Protein AF-A0A355G525-F1 (afdb_monomer)

Nearest PDB structures (foldseek):
  3w1z-assembly1_D  TM=5.151E-01  e=1.656E+00  Schizosaccharomyces pombe 972h-
  8ond-assembly2_B  TM=3.027E-01  e=9.706E-01  Bdellovibrio bacteriovorus HD100
  7ck4-assembly1_F  TM=3.820E-01  e=1.770E+00  Synechococcus phage S-ShM2
  7ck4-assembly1_A  TM=3.552E-01  e=1.770E+00  Synechococcus phage 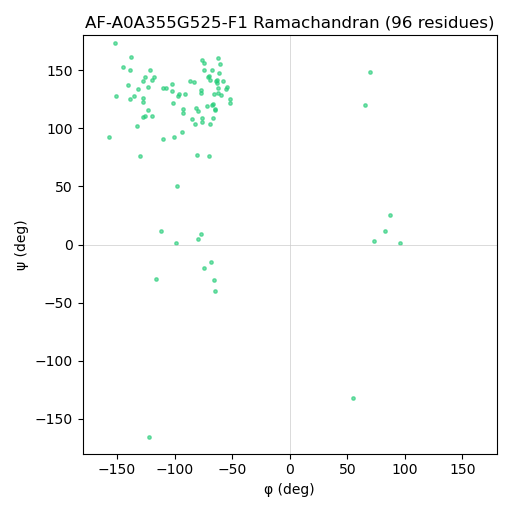S-ShM2
  4zja-assembly1_A  TM=3.726E-01  e=3.020E+00  Salmonella enterica subsp. enterica serovar Typhimurium

Radius of gyration: 26.01 Å; Cα contacts (8 Å, |Δi|>4): 75; chains: 1; bounding box: 35×45×76 Å

Structure (mmCIF, N/CA/C/O backbone):
data_AF-A0A355G525-F1
#
_entry.id   AF-A0A355G525-F1
#
loop_
_atom_site.group_PDB
_atom_site.id
_atom_site.type_symbol
_atom_site.label_atom_id
_atom_site.label_alt_id
_atom_site.label_comp_id
_atom_site.label_asym_id
_atom_site.label_entity_id
_atom_site.label_seq_id
_atom_site.pdbx_PDB_ins_code
_atom_site.Cartn_x
_atom_site.Cartn_y
_atom_site.Cartn_z
_atom_site.occupancy
_atom_site.B_iso_or_equiv
_atom_site.auth_seq_id
_atom_site.auth_comp_id
_atom_site.auth_asym_id
_atom_site.auth_atom_id
_atom_site.pdbx_PDB_model_num
ATOM 1 N N . MET A 1 1 ? -12.884 -26.676 -49.660 1.00 38.03 1 MET A N 1
ATOM 2 C CA . MET A 1 1 ? -12.726 -26.631 -51.129 1.00 38.03 1 MET A CA 1
ATOM 3 C C . MET A 1 1 ? -13.147 -25.236 -51.577 1.00 38.03 1 MET A C 1
ATOM 5 O O . MET A 1 1 ? -14.281 -24.901 -51.278 1.00 38.03 1 MET A O 1
ATOM 9 N N . ASN A 1 2 ? -12.352 -24.336 -52.164 1.00 39.66 2 ASN A N 1
ATOM 10 C CA . ASN A 1 2 ? -10.912 -24.234 -52.497 1.00 39.66 2 ASN A CA 1
ATOM 11 C C . ASN A 1 2 ? -10.541 -22.748 -52.207 1.00 39.66 2 ASN A C 1
ATOM 13 O O . ASN A 1 2 ? -11.410 -21.900 -52.359 1.00 39.66 2 ASN A O 1
ATOM 17 N N . CYS A 1 3 ? -9.426 -22.344 -51.589 1.00 39.12 3 CYS A N 1
ATOM 18 C CA . CYS A 1 3 ? -8.000 -22.483 -51.929 1.00 39.12 3 CYS A CA 1
ATOM 19 C C . CYS A 1 3 ? -7.570 -21.723 -53.208 1.00 39.12 3 CYS A C 1
ATOM 21 O O . CYS A 1 3 ? -8.037 -22.065 -54.289 1.00 39.12 3 CYS A O 1
ATOM 23 N N . GLN A 1 4 ? -6.610 -20.788 -53.045 1.00 42.41 4 GLN A N 1
ATOM 24 C CA . GLN A 1 4 ? -5.973 -19.912 -54.060 1.00 42.41 4 GLN A CA 1
ATOM 25 C C . GLN A 1 4 ? -6.891 -18.810 -54.651 1.00 42.41 4 GLN A C 1
ATOM 27 O O . GLN A 1 4 ? -8.091 -19.015 -54.750 1.00 42.41 4 GLN A O 1
ATOM 32 N N . GLN A 1 5 ? -6.452 -17.613 -55.070 1.00 40.44 5 GLN A N 1
ATOM 33 C CA . GLN A 1 5 ? -5.157 -16.885 -55.022 1.00 40.44 5 GLN A CA 1
ATOM 34 C C . GLN A 1 5 ? -5.397 -15.523 -54.281 1.00 40.44 5 GLN A C 1
ATOM 36 O O . GLN A 1 5 ? -6.433 -15.402 -53.636 1.00 40.44 5 GLN A O 1
ATOM 41 N N . LEU A 1 6 ? -4.580 -14.454 -54.246 1.00 40.44 6 LEU A N 1
ATOM 42 C CA . LEU A 1 6 ? -3.253 -14.076 -54.783 1.00 40.44 6 LEU A CA 1
ATOM 43 C C . LEU A 1 6 ? -2.616 -13.023 -53.821 1.00 40.44 6 LEU A C 1
ATOM 45 O O . LEU A 1 6 ? -3.291 -12.537 -52.917 1.00 40.44 6 LEU A O 1
ATOM 49 N N . ILE A 1 7 ? -1.352 -12.625 -54.021 1.00 45.09 7 ILE A N 1
ATOM 50 C CA . ILE A 1 7 ? -0.714 -11.458 -53.369 1.00 45.09 7 ILE A CA 1
ATOM 51 C C . ILE A 1 7 ? -0.666 -10.284 -54.358 1.00 45.09 7 ILE A C 1
ATOM 53 O O . ILE A 1 7 ? -0.151 -10.464 -55.460 1.00 45.09 7 ILE A O 1
ATOM 57 N N . LEU A 1 8 ? -1.078 -9.075 -53.952 1.00 45.91 8 LEU A N 1
ATOM 58 C CA . LEU A 1 8 ? -0.542 -7.845 -54.549 1.00 45.91 8 LEU A CA 1
ATOM 59 C C . LEU A 1 8 ? -0.550 -6.668 -53.564 1.00 45.91 8 LEU A C 1
ATOM 61 O O . LEU A 1 8 ? -1.562 -6.351 -52.944 1.00 45.91 8 LEU A O 1
ATOM 65 N N . SER A 1 9 ? 0.609 -6.033 -53.422 1.00 37.81 9 SER A N 1
ATOM 66 C CA . SER A 1 9 ? 0.844 -4.858 -52.588 1.00 37.81 9 SER A CA 1
ATOM 67 C C . SER A 1 9 ? 0.444 -3.566 -53.306 1.00 37.81 9 SER A C 1
ATOM 69 O O . SER A 1 9 ? 0.758 -3.372 -54.478 1.00 37.81 9 SER A O 1
ATOM 71 N N . ALA A 1 10 ? -0.168 -2.634 -52.574 1.00 46.81 10 ALA A N 1
ATOM 72 C CA . ALA A 1 10 ? -0.340 -1.250 -53.006 1.00 46.81 10 ALA A CA 1
ATOM 73 C C . ALA A 1 10 ? 0.196 -0.312 -51.916 1.00 46.81 10 ALA A C 1
ATOM 75 O O . ALA A 1 10 ? -0.384 -0.196 -50.838 1.00 46.81 10 ALA A O 1
ATOM 76 N N . MET A 1 11 ? 1.324 0.349 -52.189 1.00 38.88 11 MET A N 1
ATOM 77 C CA . MET A 1 11 ? 1.833 1.421 -51.332 1.00 38.88 11 MET A CA 1
ATOM 78 C C . MET A 1 11 ? 1.008 2.689 -51.570 1.00 38.88 11 MET A C 1
ATOM 80 O O . MET A 1 11 ? 1.168 3.352 -52.591 1.00 38.88 11 MET A O 1
ATOM 84 N N . GLY A 1 12 ? 0.136 3.028 -50.621 1.00 39.59 12 GLY A N 1
ATOM 85 C CA . GLY A 1 12 ? -0.561 4.314 -50.570 1.00 39.59 12 GLY A CA 1
ATOM 86 C C . GLY A 1 12 ? 0.104 5.238 -49.557 1.00 39.59 12 GLY A C 1
ATOM 87 O O . GLY A 1 12 ? -0.224 5.184 -48.375 1.00 39.59 12 GLY A O 1
ATOM 88 N N . VAL A 1 13 ? 1.045 6.074 -50.003 1.00 43.97 13 VAL A N 1
ATOM 89 C CA . VAL A 1 13 ? 1.682 7.086 -49.146 1.00 43.97 13 VAL A CA 1
ATOM 90 C C . VAL A 1 13 ? 0.910 8.396 -49.277 1.00 43.97 13 VAL A C 1
ATOM 92 O O . VAL A 1 13 ? 0.889 8.986 -50.354 1.00 43.97 13 VAL A O 1
ATOM 95 N N . ILE A 1 14 ? 0.300 8.874 -48.191 1.00 46.75 14 ILE A N 1
ATOM 96 C CA . ILE A 1 14 ? -0.204 10.251 -48.096 1.00 46.75 14 ILE A CA 1
ATOM 97 C C . ILE A 1 14 ? 0.406 10.886 -46.849 1.00 46.75 14 ILE A C 1
ATOM 99 O O . ILE A 1 14 ? 0.092 10.514 -45.720 1.00 46.75 14 ILE A O 1
ATOM 103 N N . SER A 1 15 ? 1.307 11.840 -47.072 1.00 41.97 15 SER A N 1
ATOM 104 C CA . SER A 1 15 ? 1.939 12.632 -46.019 1.00 41.97 15 SER A CA 1
ATOM 105 C C . SER A 1 15 ? 0.984 13.710 -45.502 1.00 41.97 15 SER A C 1
ATOM 107 O O . SER A 1 15 ? 0.417 14.464 -46.288 1.00 41.97 15 SER A O 1
ATOM 109 N N . GLY A 1 16 ? 0.867 13.836 -44.179 1.00 42.16 16 GLY A N 1
ATOM 110 C CA . GLY A 1 16 ? 0.089 14.884 -43.509 1.00 42.16 16 GLY A CA 1
ATOM 111 C C . GLY A 1 16 ? 0.605 15.090 -42.088 1.00 42.16 16 GLY A C 1
ATOM 112 O O . GLY A 1 16 ? 0.226 14.363 -41.178 1.00 42.16 16 GLY A O 1
ATOM 113 N N . ALA A 1 17 ? 1.542 16.025 -41.926 1.00 49.94 17 ALA A N 1
ATOM 114 C CA . ALA A 1 17 ? 2.391 16.175 -40.746 1.00 49.94 17 ALA A CA 1
ATOM 115 C C . ALA A 1 17 ? 1.645 16.244 -39.395 1.00 49.94 17 ALA A C 1
ATOM 117 O O . ALA A 1 17 ? 0.906 17.191 -39.127 1.00 49.94 17 ALA A O 1
ATOM 118 N N . VAL A 1 18 ? 1.965 15.314 -38.489 1.00 54.03 18 VAL A N 1
ATOM 119 C CA . VAL A 1 18 ? 1.844 15.549 -37.041 1.00 54.03 18 VAL A CA 1
ATOM 120 C C . VAL A 1 18 ? 3.045 16.415 -36.627 1.00 54.03 18 VAL A C 1
ATOM 122 O O . VAL A 1 18 ? 4.167 16.086 -37.025 1.00 54.03 18 VAL A O 1
ATOM 125 N N . PRO A 1 19 ? 2.867 17.525 -35.886 1.00 44.69 19 PRO A N 1
ATOM 126 C CA . PRO A 1 19 ? 3.963 18.441 -35.593 1.00 44.69 19 PRO A CA 1
ATOM 127 C C . PRO A 1 19 ? 5.085 17.774 -34.785 1.00 44.69 19 PRO A C 1
ATOM 129 O O . PRO A 1 19 ? 4.867 17.136 -33.755 1.00 44.69 19 PRO A O 1
ATOM 132 N N . LEU A 1 20 ? 6.307 17.970 -35.280 1.00 50.66 20 LEU A N 1
ATOM 133 C CA . LEU A 1 20 ? 7.565 17.437 -34.767 1.00 50.66 20 LEU A CA 1
ATOM 134 C C . LEU A 1 20 ? 7.956 18.099 -33.432 1.00 50.66 20 LEU A C 1
ATOM 136 O O . LEU A 1 20 ? 8.852 18.937 -33.386 1.00 50.66 20 LEU A O 1
ATOM 140 N N . PHE A 1 21 ? 7.304 17.710 -32.334 1.00 51.12 21 PHE A N 1
ATOM 141 C CA . PHE A 1 21 ? 7.749 18.065 -30.983 1.00 51.12 21 PHE A CA 1
ATOM 142 C C . PHE A 1 21 ? 7.816 16.839 -30.059 1.00 51.12 21 PHE A C 1
ATOM 144 O O . PHE A 1 21 ? 6.975 16.624 -29.191 1.00 51.12 21 PHE A O 1
ATOM 151 N N . GLY A 1 22 ? 8.870 16.037 -30.245 1.00 51.12 22 GLY A N 1
ATOM 152 C CA . GLY A 1 22 ? 9.444 15.242 -29.153 1.00 51.12 22 GLY A CA 1
ATOM 153 C C . GLY A 1 22 ? 8.867 13.853 -28.860 1.00 51.12 22 GLY A C 1
ATOM 154 O O . GLY A 1 22 ? 9.030 13.391 -27.732 1.00 51.12 22 GLY A O 1
ATOM 155 N N . TYR A 1 23 ? 8.251 13.147 -29.818 1.00 55.38 23 TYR A N 1
ATOM 156 C CA . TYR A 1 23 ? 7.981 11.714 -29.606 1.00 55.38 23 TYR A CA 1
ATOM 157 C C . TYR A 1 23 ? 9.316 10.941 -29.532 1.00 55.38 23 TYR A C 1
ATOM 159 O O . TYR A 1 23 ? 10.178 11.157 -30.390 1.00 55.38 23 TYR A O 1
ATOM 167 N N . PRO A 1 24 ? 9.546 10.099 -28.507 1.00 60.44 24 PRO A N 1
ATOM 168 C CA . PRO A 1 24 ? 10.882 9.588 -28.218 1.00 60.44 24 PRO A CA 1
ATOM 169 C C . PRO A 1 24 ? 11.341 8.511 -29.228 1.00 60.44 24 PRO A C 1
ATOM 171 O O . PRO A 1 24 ? 10.498 7.870 -29.861 1.00 60.44 24 PRO A O 1
ATOM 174 N N . PRO A 1 25 ? 12.664 8.290 -29.401 1.00 56.53 25 PRO A N 1
ATOM 175 C CA . PRO A 1 25 ? 13.189 7.414 -30.453 1.00 56.53 25 PRO A CA 1
ATOM 176 C C . PRO A 1 25 ? 12.740 5.944 -30.334 1.00 56.53 25 PRO A C 1
ATOM 178 O O . PRO A 1 25 ? 12.396 5.486 -29.240 1.00 56.53 25 PRO A O 1
ATOM 181 N N . PRO A 1 26 ? 12.821 5.147 -31.418 1.00 50.28 26 PRO A N 1
ATOM 182 C CA . PRO A 1 26 ? 12.641 3.698 -31.342 1.00 50.28 26 PRO A CA 1
ATOM 183 C C . PRO A 1 26 ? 13.551 3.088 -30.261 1.00 50.28 26 PRO A C 1
ATOM 185 O O . PRO A 1 26 ? 14.757 3.324 -30.254 1.00 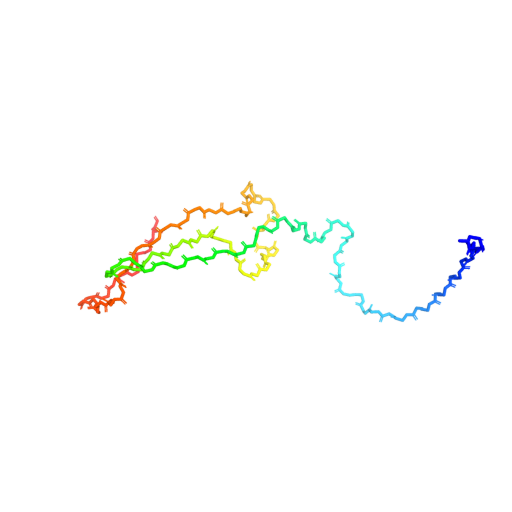50.28 26 PRO A O 1
ATOM 188 N N . GLY A 1 27 ? 12.963 2.344 -29.318 1.00 55.59 27 GLY A N 1
ATOM 189 C CA . GLY A 1 27 ? 13.653 1.833 -28.122 1.00 55.59 27 GLY A CA 1
ATOM 190 C C . GLY A 1 27 ? 13.511 2.690 -26.852 1.00 55.59 27 GLY A C 1
ATOM 191 O O . GLY A 1 27 ? 14.055 2.319 -25.817 1.00 55.59 27 GLY A O 1
ATOM 192 N N . PHE A 1 28 ? 12.772 3.806 -26.893 1.00 56.16 28 PHE A N 1
ATOM 193 C CA . PHE A 1 28 ? 12.504 4.677 -25.733 1.00 56.16 28 PHE A CA 1
ATOM 194 C C . PHE A 1 28 ? 11.031 4.652 -25.267 1.00 56.16 28 PHE A C 1
ATOM 196 O O . PHE A 1 28 ? 10.631 5.480 -24.450 1.00 56.16 28 PHE A O 1
ATOM 203 N N . GLY A 1 29 ? 10.220 3.717 -25.770 1.00 53.16 29 GLY A N 1
ATOM 204 C CA . GLY A 1 29 ? 8.880 3.450 -25.237 1.00 53.16 29 GLY A CA 1
ATOM 205 C C . GLY A 1 29 ? 8.927 2.654 -23.921 1.00 53.16 29 GLY A C 1
ATOM 206 O O . GLY A 1 29 ? 9.924 1.976 -23.660 1.00 53.16 29 GLY A O 1
ATOM 207 N N . PRO A 1 30 ? 7.869 2.700 -23.090 1.00 55.31 30 PRO A N 1
ATOM 208 C CA . PRO A 1 30 ? 7.805 1.916 -21.861 1.00 55.31 30 PRO A CA 1
ATOM 209 C C . PRO A 1 30 ? 7.781 0.412 -22.173 1.00 55.31 30 PRO A C 1
ATOM 211 O O . PRO A 1 30 ? 6.832 -0.099 -22.765 1.00 55.31 30 PRO A O 1
ATOM 214 N N . THR A 1 31 ? 8.817 -0.312 -21.747 1.00 53.69 31 THR A N 1
ATOM 215 C CA . THR A 1 31 ? 8.844 -1.783 -21.752 1.00 53.69 31 THR A CA 1
ATOM 216 C C . THR A 1 31 ? 8.086 -2.294 -20.534 1.00 53.69 31 THR A C 1
ATOM 218 O O . THR A 1 31 ? 8.684 -2.632 -19.509 1.00 53.69 31 THR A O 1
ATOM 221 N N . ASP A 1 32 ? 6.760 -2.248 -20.615 1.00 56.25 32 ASP A N 1
ATOM 222 C CA . ASP A 1 32 ? 5.913 -2.470 -19.454 1.00 56.25 32 ASP A CA 1
ATOM 223 C C . ASP A 1 32 ? 5.709 -3.966 -19.164 1.00 56.25 32 ASP A C 1
ATOM 225 O O . ASP A 1 32 ? 4.935 -4.654 -19.827 1.00 56.25 32 ASP A O 1
ATOM 229 N N . THR A 1 33 ? 6.412 -4.470 -18.148 1.00 57.72 33 THR A N 1
ATOM 230 C CA . THR A 1 33 ? 6.190 -5.807 -17.565 1.00 57.72 33 THR A CA 1
ATOM 231 C C . THR A 1 33 ? 5.321 -5.659 -16.312 1.00 57.72 33 THR A C 1
ATOM 233 O O . THR A 1 33 ? 5.684 -6.099 -15.217 1.00 57.72 33 THR A O 1
ATOM 236 N N . THR A 1 34 ? 4.199 -4.949 -16.442 1.00 67.88 34 THR A N 1
ATOM 237 C CA . THR A 1 34 ? 3.329 -4.580 -15.325 1.00 67.88 34 THR A CA 1
ATOM 238 C C . THR A 1 34 ? 2.490 -5.777 -14.882 1.00 67.88 34 THR A C 1
ATOM 240 O O . THR A 1 34 ? 1.542 -6.218 -15.531 1.00 67.88 34 THR A O 1
ATOM 243 N N . ALA A 1 35 ? 2.827 -6.314 -13.709 1.00 79.94 35 ALA A N 1
ATOM 244 C CA . ALA A 1 35 ? 1.842 -7.044 -12.922 1.00 79.94 35 ALA A CA 1
ATOM 245 C C . ALA A 1 35 ? 0.664 -6.100 -12.639 1.00 79.94 35 ALA A C 1
ATOM 247 O O . ALA A 1 35 ? 0.893 -4.927 -12.382 1.00 79.94 35 ALA A O 1
ATOM 248 N N . THR A 1 36 ? -0.580 -6.573 -12.677 1.00 91.00 36 THR A N 1
ATOM 249 C CA . THR A 1 36 ? -1.765 -5.725 -12.447 1.00 91.00 36 THR A CA 1
ATOM 250 C C . THR A 1 36 ? -1.926 -5.372 -10.963 1.00 91.00 36 THR A C 1
ATOM 252 O O . THR A 1 36 ? -1.573 -6.186 -10.107 1.00 91.00 36 THR A O 1
ATOM 255 N N . ASN A 1 37 ? -2.499 -4.208 -10.624 1.00 95.25 37 ASN A N 1
ATOM 256 C CA . ASN A 1 37 ? -2.947 -3.921 -9.253 1.00 95.25 37 ASN A CA 1
ATOM 257 C C . ASN A 1 37 ? -3.913 -5.016 -8.769 1.00 95.25 37 ASN A C 1
ATOM 259 O O . ASN A 1 37 ? -4.821 -5.425 -9.496 1.00 95.25 37 ASN A O 1
ATOM 263 N N . GLN A 1 38 ? -3.709 -5.503 -7.545 1.00 96.56 38 GLN A N 1
ATOM 264 C CA . GLN A 1 38 ? -4.591 -6.480 -6.912 1.00 96.56 38 GLN A CA 1
ATOM 265 C C . GLN A 1 38 ? -4.806 -6.128 -5.442 1.00 96.56 38 GLN A C 1
ATOM 267 O O . GLN A 1 38 ? -3.853 -6.038 -4.662 1.00 96.56 38 GLN A O 1
ATOM 272 N N . VAL A 1 39 ? -6.078 -6.013 -5.058 1.00 97.44 39 VAL A N 1
ATOM 273 C CA . VAL A 1 39 ? -6.519 -5.870 -3.668 1.00 97.44 39 VAL A CA 1
ATOM 274 C C . VAL A 1 39 ? -7.662 -6.848 -3.402 1.00 97.44 39 VAL A C 1
ATOM 276 O O . VAL A 1 39 ? -8.602 -6.953 -4.186 1.00 97.44 39 VAL A O 1
ATOM 279 N N . LYS A 1 40 ? -7.603 -7.560 -2.274 1.00 98.12 40 LYS A N 1
ATOM 280 C CA . LYS A 1 40 ? -8.665 -8.451 -1.795 1.00 98.12 40 LYS A CA 1
ATOM 281 C C . LYS A 1 40 ? -9.021 -8.099 -0.359 1.00 98.12 40 LYS A 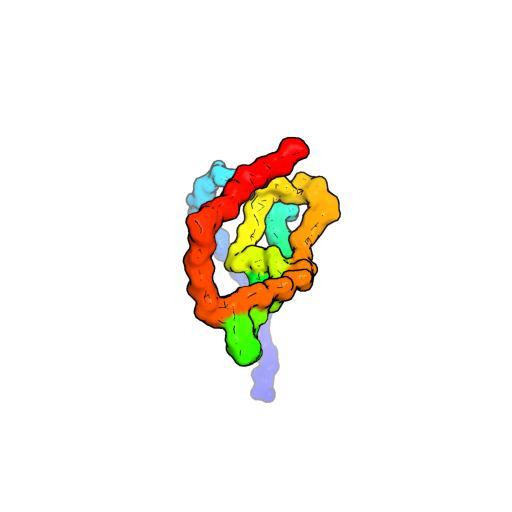C 1
ATOM 283 O O . LYS A 1 40 ? -8.165 -8.114 0.521 1.00 98.12 40 LYS A O 1
ATOM 288 N N . LEU A 1 41 ? -10.304 -7.847 -0.113 1.00 97.69 41 LEU A N 1
ATOM 289 C CA . LEU A 1 41 ? -10.835 -7.571 1.217 1.00 97.69 41 LEU A CA 1
ATOM 290 C C . LEU A 1 41 ? -11.647 -8.772 1.709 1.00 97.69 41 LEU A C 1
ATOM 292 O O . LEU A 1 41 ? -12.458 -9.323 0.967 1.00 97.69 41 LEU A O 1
ATOM 296 N N . VAL A 1 42 ? -11.437 -9.182 2.960 1.00 98.38 42 VAL A N 1
ATOM 297 C CA . VAL A 1 42 ? -12.189 -10.268 3.609 1.00 98.38 42 VAL A CA 1
ATOM 298 C C . VAL A 1 42 ? -12.574 -9.833 5.017 1.00 98.38 42 VAL A C 1
ATOM 300 O O . VAL A 1 42 ? -11.713 -9.429 5.795 1.00 98.38 42 VAL A O 1
ATOM 303 N N . ILE A 1 43 ? -13.851 -9.939 5.375 1.00 98.12 43 ILE A N 1
ATOM 304 C CA . ILE A 1 43 ? -14.306 -9.732 6.754 1.00 98.12 43 ILE A CA 1
ATOM 305 C C . ILE A 1 43 ? -14.296 -11.084 7.478 1.00 98.12 43 ILE A C 1
ATOM 307 O O . ILE A 1 43 ? -14.817 -12.070 6.963 1.00 98.12 43 ILE A O 1
ATOM 311 N N . LYS A 1 44 ? -13.679 -11.134 8.662 1.00 97.88 44 LYS A N 1
ATOM 312 C CA . LYS A 1 44 ? -13.642 -12.300 9.556 1.00 97.88 44 LYS A CA 1
ATOM 313 C C . LYS A 1 44 ? -13.988 -11.819 10.967 1.00 97.88 44 LYS A C 1
ATOM 315 O O . LYS A 1 44 ? -13.156 -11.206 11.640 1.00 97.88 44 LYS A O 1
ATOM 320 N N . GLY A 1 45 ? -15.231 -12.052 11.392 1.00 97.31 45 GLY A N 1
ATOM 321 C CA . GLY A 1 45 ? -15.773 -11.473 12.626 1.00 97.31 45 GLY A CA 1
ATOM 322 C C . GLY A 1 45 ? -15.645 -9.946 12.628 1.00 97.31 45 GLY A C 1
ATOM 323 O O . GLY A 1 45 ? -15.924 -9.291 11.627 1.00 97.31 45 GLY A O 1
ATOM 324 N N . ASN A 1 46 ? -15.138 -9.384 13.725 1.00 97.50 46 ASN A N 1
ATOM 325 C CA . ASN A 1 46 ? -15.052 -7.933 13.936 1.00 97.50 46 ASN A CA 1
ATOM 326 C C . ASN A 1 46 ? -13.899 -7.248 13.168 1.00 97.50 46 ASN A C 1
ATOM 328 O O . ASN A 1 46 ? -13.616 -6.072 13.409 1.00 97.50 46 ASN A O 1
ATOM 332 N N . TYR A 1 47 ? -13.210 -7.958 12.265 1.00 98.25 47 TYR A N 1
ATOM 333 C CA . TYR A 1 47 ? -12.033 -7.461 11.549 1.00 98.25 47 TYR A CA 1
ATOM 334 C C . TYR A 1 47 ? -12.146 -7.614 10.033 1.00 98.25 47 TYR A C 1
ATOM 336 O O . TYR A 1 47 ? -12.591 -8.635 9.511 1.00 98.25 47 TYR A O 1
ATOM 344 N N . ARG A 1 48 ? -11.662 -6.594 9.328 1.00 98.31 48 ARG A N 1
ATOM 345 C CA . ARG A 1 48 ? -11.452 -6.562 7.885 1.00 98.31 48 ARG A CA 1
ATOM 346 C C . ARG A 1 48 ? -9.966 -6.783 7.610 1.00 98.31 48 ARG A C 1
ATOM 348 O O . ARG A 1 48 ? -9.118 -6.034 8.091 1.00 98.31 48 ARG A O 1
ATOM 355 N N . TYR A 1 49 ? -9.682 -7.821 6.841 1.00 98.38 49 TYR A N 1
ATOM 356 C CA . TYR A 1 49 ? -8.366 -8.173 6.330 1.00 98.38 49 TYR A CA 1
ATOM 357 C C . TYR A 1 49 ? -8.243 -7.615 4.915 1.00 98.38 49 TYR A C 1
ATOM 359 O O . TYR A 1 49 ? -9.149 -7.809 4.101 1.00 98.38 49 TYR A O 1
ATOM 367 N N . ILE A 1 50 ? -7.154 -6.904 4.639 1.00 98.31 50 ILE A N 1
ATOM 368 C CA . ILE A 1 50 ? -6.853 -6.292 3.344 1.00 98.31 50 ILE A CA 1
ATOM 369 C C . ILE A 1 50 ? -5.546 -6.905 2.857 1.00 98.31 50 ILE A C 1
ATOM 371 O O . ILE A 1 50 ? -4.492 -6.646 3.433 1.00 98.31 50 ILE A O 1
ATOM 375 N N . TYR A 1 51 ? -5.633 -7.711 1.806 1.00 98.44 51 TYR A N 1
ATOM 376 C CA . TYR A 1 51 ? -4.487 -8.255 1.087 1.00 98.44 51 TYR A CA 1
ATOM 377 C C . TYR A 1 51 ? -4.234 -7.366 -0.127 1.00 98.44 51 TYR A C 1
ATOM 379 O O . TYR A 1 51 ? -5.170 -7.115 -0.889 1.00 98.44 51 TYR A O 1
ATOM 387 N N . ALA A 1 52 ? -3.009 -6.883 -0.314 1.00 97.50 52 ALA A N 1
ATOM 388 C CA . ALA A 1 52 ? -2.653 -6.016 -1.436 1.00 97.50 52 ALA A CA 1
ATOM 389 C C . ALA A 1 52 ? -1.287 -6.393 -2.012 1.00 97.50 52 ALA A C 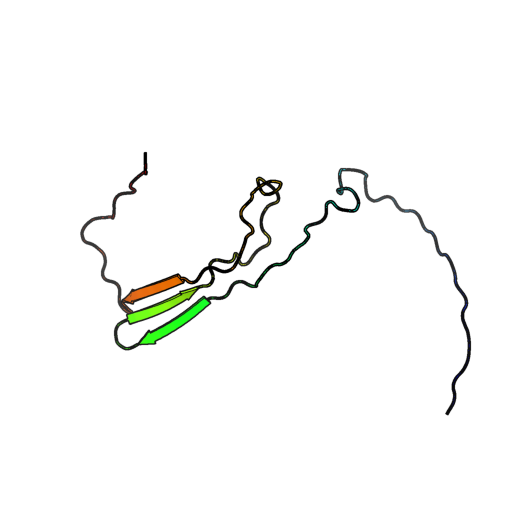1
ATOM 391 O O . ALA A 1 52 ? -0.414 -6.861 -1.281 1.00 97.50 52 ALA A O 1
ATOM 392 N N . ASN A 1 53 ? -1.106 -6.168 -3.316 1.00 96.56 53 ASN A N 1
ATOM 393 C CA . ASN A 1 53 ? 0.135 -6.503 -4.016 1.00 96.56 53 ASN A CA 1
ATOM 394 C C . ASN A 1 53 ? 1.101 -5.316 -4.230 1.00 96.56 53 ASN A C 1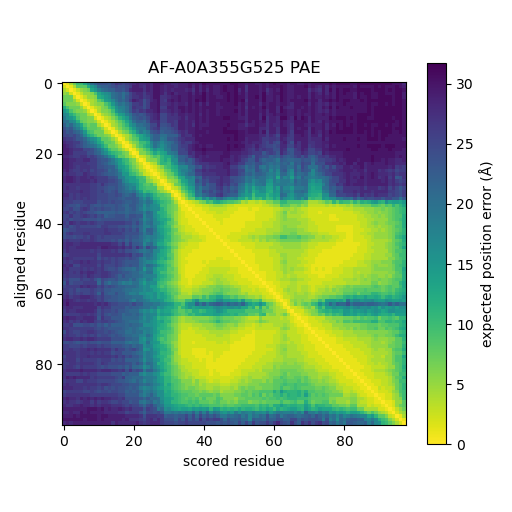
ATOM 396 O O . ASN A 1 53 ? 2.147 -5.488 -4.852 1.00 96.56 53 ASN A O 1
ATOM 400 N N . GLY A 1 54 ? 0.763 -4.114 -3.748 1.00 94.19 54 GLY A N 1
ATOM 401 C CA . GLY A 1 54 ? 1.640 -2.931 -3.783 1.00 94.19 54 GLY A CA 1
ATOM 402 C C . GLY A 1 54 ? 1.835 -2.263 -5.149 1.00 94.19 54 GLY A C 1
ATOM 403 O O . GLY A 1 54 ? 2.606 -1.315 -5.258 1.00 94.19 54 GLY A O 1
ATOM 404 N N . ILE A 1 55 ? 1.161 -2.749 -6.188 1.00 94.44 55 ILE A N 1
ATOM 405 C CA . ILE A 1 55 ? 1.283 -2.253 -7.560 1.00 94.44 55 ILE A CA 1
ATOM 406 C C . ILE A 1 55 ? 0.330 -1.065 -7.795 1.00 94.44 55 ILE A C 1
ATOM 408 O O . ILE A 1 55 ? -0.812 -1.128 -7.335 1.00 94.44 55 ILE A O 1
ATOM 412 N N . PRO A 1 56 ? 0.730 -0.007 -8.528 1.00 90.56 56 PRO A N 1
ATOM 413 C CA . PRO A 1 56 ? -0.176 1.074 -8.920 1.00 90.56 56 PRO A CA 1
ATOM 414 C C . PRO A 1 56 ? -1.243 0.612 -9.928 1.00 90.56 56 PRO A C 1
ATOM 416 O O . PRO A 1 56 ? -1.019 -0.265 -10.755 1.00 90.56 56 PRO A O 1
ATOM 419 N N . ASP A 1 57 ? -2.412 1.244 -9.891 1.00 92.00 57 ASP A N 1
ATOM 420 C CA . ASP A 1 57 ? -3.508 1.089 -10.862 1.00 92.00 57 ASP A CA 1
ATOM 421 C C . ASP A 1 57 ? -3.298 1.888 -12.168 1.00 92.00 57 ASP A C 1
ATOM 423 O O . ASP A 1 57 ? -4.161 1.915 -13.043 1.00 92.00 57 ASP A O 1
ATOM 427 N N . 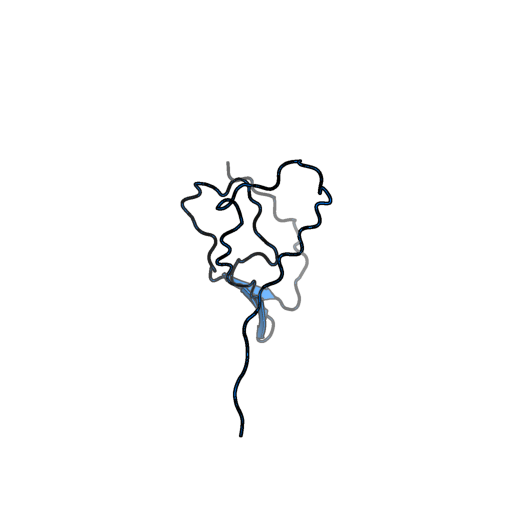HIS A 1 58 ? -2.136 2.524 -12.305 1.00 87.06 58 HIS A N 1
ATOM 428 C CA . HIS A 1 58 ? -1.734 3.379 -13.414 1.00 87.06 58 HIS A CA 1
ATOM 429 C C . HIS A 1 58 ? -0.278 3.099 -13.809 1.00 87.06 58 HIS A C 1
ATOM 431 O O . HIS A 1 58 ? 0.503 2.542 -13.035 1.00 87.06 58 HIS A O 1
ATOM 437 N N . LEU A 1 59 ? 0.103 3.517 -15.019 1.00 84.19 59 LEU A N 1
ATOM 438 C CA . LEU A 1 59 ? 1.482 3.404 -15.494 1.00 84.19 59 LEU A CA 1
ATOM 439 C C . LEU A 1 59 ? 2.432 4.231 -14.621 1.00 84.19 59 LEU A C 1
ATOM 441 O O . LEU A 1 59 ? 2.173 5.402 -14.337 1.00 84.19 59 LEU A O 1
A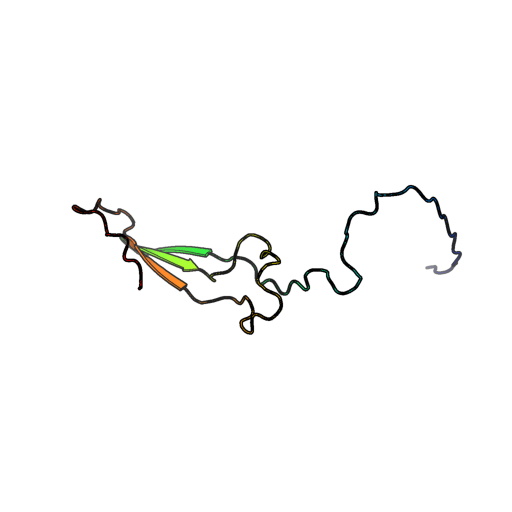TOM 445 N N . ALA A 1 60 ? 3.570 3.643 -14.254 1.00 82.56 60 ALA A N 1
ATOM 446 C CA . ALA A 1 60 ? 4.612 4.357 -13.531 1.00 82.56 60 ALA A CA 1
ATOM 447 C C . ALA A 1 60 ? 5.186 5.515 -14.371 1.00 82.56 60 ALA A C 1
ATOM 449 O O . ALA A 1 60 ? 5.444 5.383 -15.573 1.00 82.56 60 ALA A O 1
ATOM 450 N N . GLY A 1 61 ? 5.431 6.655 -13.719 1.00 80.56 61 GLY A N 1
ATOM 451 C CA . GLY A 1 61 ? 6.063 7.814 -14.348 1.00 80.56 61 GLY A CA 1
ATOM 452 C C . GLY A 1 61 ? 7.475 7.508 -14.865 1.00 80.56 61 GLY A C 1
ATOM 453 O O . GLY A 1 61 ? 8.168 6.623 -14.368 1.00 80.56 61 GLY A O 1
ATOM 454 N N . GLN A 1 62 ? 7.938 8.260 -15.863 1.00 77.94 62 GLN A N 1
ATOM 455 C CA . GLN A 1 62 ? 9.257 8.026 -16.475 1.00 77.94 62 GLN A CA 1
ATOM 456 C C . GLN A 1 62 ? 10.435 8.494 -15.599 1.00 77.94 62 GLN A C 1
ATOM 458 O O . GLN A 1 62 ? 11.567 8.034 -15.772 1.00 77.94 62 GLN A O 1
ATOM 463 N N . PHE A 1 63 ? 10.183 9.389 -14.641 1.00 70.25 63 PHE A N 1
ATOM 464 C CA . PHE A 1 63 ? 11.204 10.005 -13.800 1.00 70.25 63 PHE A CA 1
ATOM 465 C C . PHE A 1 63 ? 10.928 9.778 -12.302 1.00 70.25 63 PHE A C 1
ATOM 467 O O . PHE A 1 63 ? 9.795 10.014 -11.882 1.00 70.25 63 PHE A O 1
ATOM 474 N N . PRO A 1 64 ? 11.937 9.414 -11.485 1.00 63.81 64 PRO A N 1
ATOM 475 C CA . PRO A 1 64 ? 13.267 8.909 -11.844 1.00 63.81 64 PRO A CA 1
ATOM 476 C C . PRO A 1 64 ? 13.283 7.365 -11.877 1.00 63.81 64 PRO A C 1
ATOM 478 O O . PRO A 1 64 ? 13.455 6.730 -10.841 1.00 63.81 64 PRO A O 1
ATOM 481 N N . ASN A 1 65 ? 13.126 6.744 -13.057 1.00 70.12 65 ASN A N 1
ATOM 482 C CA . ASN A 1 65 ? 13.125 5.271 -13.182 1.00 70.12 65 ASN A CA 1
ATOM 483 C C . ASN A 1 65 ? 14.278 4.684 -14.016 1.00 70.12 65 ASN A C 1
ATOM 485 O O . ASN A 1 65 ? 14.748 3.582 -13.728 1.00 70.12 65 ASN A O 1
ATOM 489 N N . ARG A 1 66 ? 14.796 5.411 -15.015 1.00 69.75 66 ARG A N 1
ATOM 490 C CA . ARG A 1 66 ? 15.993 4.988 -15.764 1.00 69.75 66 ARG A CA 1
ATOM 491 C C . ARG A 1 66 ? 17.197 4.965 -14.808 1.00 69.75 66 ARG A C 1
ATOM 493 O O . ARG A 1 66 ? 17.587 6.017 -14.315 1.00 69.75 66 ARG A O 1
ATOM 500 N N . ASN A 1 67 ? 17.774 3.779 -14.586 1.00 79.50 67 ASN A N 1
ATOM 501 C CA . ASN A 1 67 ? 18.853 3.464 -13.628 1.00 79.50 67 ASN A CA 1
ATOM 502 C C . ASN A 1 67 ? 18.432 3.204 -12.164 1.00 79.50 67 ASN A C 1
ATOM 504 O O . ASN A 1 67 ? 19.309 3.103 -11.309 1.00 79.50 67 ASN A O 1
ATOM 508 N N . ASN A 1 68 ? 17.143 3.030 -11.847 1.00 81.25 68 ASN A N 1
ATOM 509 C CA . ASN A 1 68 ? 16.773 2.435 -10.557 1.00 81.25 68 ASN A CA 1
ATOM 510 C C . ASN A 1 68 ? 17.107 0.925 -10.590 1.00 81.25 68 ASN A C 1
ATOM 512 O O . ASN A 1 68 ? 16.548 0.219 -11.430 1.00 81.25 68 ASN A O 1
ATOM 516 N N . PRO A 1 69 ? 17.994 0.395 -9.720 1.00 84.44 69 PRO A N 1
ATOM 517 C CA . PRO A 1 69 ? 18.304 -1.038 -9.694 1.00 84.44 69 PRO A CA 1
ATOM 518 C C . PRO A 1 69 ? 17.124 -1.891 -9.197 1.00 84.44 69 PRO A C 1
ATOM 520 O O . PRO A 1 69 ? 17.120 -3.108 -9.380 1.00 84.44 69 PRO A O 1
ATOM 523 N N . ASN A 1 70 ? 16.115 -1.268 -8.581 1.00 85.88 70 ASN A N 1
ATOM 524 C CA . ASN A 1 70 ? 14.906 -1.932 -8.118 1.00 85.88 70 ASN A CA 1
ATOM 525 C C . ASN A 1 70 ? 13.820 -1.856 -9.197 1.00 85.88 70 ASN A C 1
ATOM 527 O O . ASN A 1 70 ? 13.279 -0.787 -9.476 1.00 85.88 70 ASN A O 1
ATOM 531 N N . ALA A 1 71 ? 13.459 -3.003 -9.770 1.00 85.19 71 ALA A N 1
ATOM 532 C CA . ALA A 1 71 ? 12.272 -3.105 -10.612 1.00 85.19 71 ALA A CA 1
ATOM 533 C C . ALA A 1 71 ? 10.989 -2.980 -9.769 1.00 85.19 71 ALA A C 1
ATOM 535 O O . ALA A 1 71 ? 10.915 -3.512 -8.658 1.00 85.19 71 ALA A O 1
ATOM 536 N N . ILE A 1 72 ? 9.949 -2.352 -10.326 1.00 86.94 72 ILE A N 1
ATOM 537 C CA . ILE A 1 72 ? 8.598 -2.380 -9.749 1.00 86.94 72 ILE A CA 1
ATOM 538 C C . ILE A 1 72 ? 8.068 -3.812 -9.872 1.00 86.94 72 ILE A C 1
ATOM 540 O O . ILE A 1 72 ? 7.997 -4.366 -10.969 1.00 86.94 72 ILE A O 1
ATOM 544 N N . ARG A 1 73 ? 7.743 -4.440 -8.739 1.00 89.88 73 ARG A N 1
ATOM 545 C CA . ARG A 1 73 ? 7.286 -5.836 -8.655 1.00 89.88 73 ARG A CA 1
ATOM 546 C C . ARG A 1 73 ? 6.250 -5.973 -7.533 1.00 89.88 73 ARG A C 1
ATOM 548 O O . ARG A 1 73 ? 6.329 -5.208 -6.571 1.00 89.88 73 ARG A O 1
ATOM 555 N N . PRO A 1 74 ? 5.323 -6.945 -7.615 1.00 93.38 74 PRO A N 1
ATOM 556 C CA . PRO A 1 74 ? 4.383 -7.223 -6.536 1.00 93.38 74 PRO A CA 1
ATOM 557 C C . PRO A 1 74 ? 5.073 -7.477 -5.190 1.00 93.38 74 PRO A C 1
ATOM 559 O O . PRO A 1 74 ? 6.036 -8.241 -5.118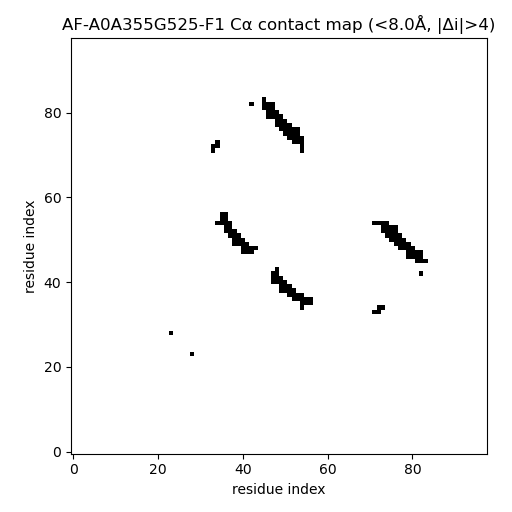 1.00 93.38 74 PRO A O 1
ATOM 562 N N . GLN A 1 75 ? 4.541 -6.879 -4.127 1.00 94.88 75 GLN A N 1
ATOM 563 C CA . GLN A 1 75 ? 4.941 -7.099 -2.735 1.00 94.88 75 GLN A CA 1
ATOM 564 C C . GLN A 1 75 ? 3.742 -7.620 -1.941 1.00 94.88 75 GLN A C 1
ATOM 566 O O . GLN A 1 75 ? 2.622 -7.171 -2.159 1.00 94.88 75 GLN A O 1
ATOM 571 N N . HIS A 1 76 ? 3.949 -8.561 -1.020 1.00 96.88 76 HIS A N 1
ATOM 572 C CA . HIS A 1 76 ? 2.851 -9.106 -0.221 1.00 96.88 76 HIS A CA 1
ATOM 573 C C . HIS A 1 76 ? 2.561 -8.224 1.000 1.00 96.88 76 HIS A C 1
ATOM 575 O O . HIS A 1 76 ? 3.313 -8.254 1.977 1.00 96.88 76 HIS A O 1
ATOM 581 N N . TYR A 1 77 ? 1.439 -7.504 0.978 1.00 97.94 77 TYR A N 1
ATOM 582 C CA . TYR A 1 77 ? 0.928 -6.777 2.139 1.00 97.94 77 TYR A CA 1
ATOM 583 C C . TYR A 1 77 ? -0.347 -7.420 2.692 1.00 97.94 77 TYR A C 1
ATOM 585 O O . TYR A 1 77 ? -1.279 -7.720 1.946 1.00 97.94 77 TYR A O 1
ATOM 593 N N . GLU A 1 78 ? -0.407 -7.562 4.017 1.00 98.12 78 GLU A N 1
ATOM 594 C CA . GLU A 1 78 ? -1.613 -7.923 4.765 1.00 98.12 78 GLU A CA 1
ATOM 595 C C . GLU A 1 78 ? -1.841 -6.897 5.880 1.00 98.12 78 GLU A C 1
ATOM 597 O O . GLU A 1 78 ? -0.989 -6.699 6.747 1.00 98.12 78 GLU A O 1
ATOM 602 N N . TYR A 1 79 ? -3.011 -6.260 5.874 1.00 97.94 79 TYR A N 1
ATOM 603 C CA . TYR A 1 79 ? -3.446 -5.338 6.921 1.00 97.94 79 TYR A CA 1
ATOM 604 C C . TYR A 1 79 ? -4.700 -5.869 7.608 1.00 97.94 79 TYR A C 1
ATOM 606 O O . TYR A 1 79 ? -5.592 -6.424 6.965 1.00 97.94 79 TYR A O 1
ATOM 614 N N . ARG A 1 80 ? -4.808 -5.640 8.919 1.00 97.81 80 ARG A N 1
ATOM 615 C CA . ARG A 1 80 ? -5.975 -5.998 9.731 1.00 97.81 80 ARG A CA 1
ATOM 616 C C . ARG A 1 80 ? -6.512 -4.754 10.424 1.00 97.81 80 ARG A C 1
ATOM 618 O O . ARG A 1 80 ? -5.847 -4.197 11.292 1.00 97.81 80 ARG A O 1
ATOM 625 N N . VAL A 1 81 ? -7.730 -4.354 10.076 1.00 97.25 81 VAL A N 1
ATOM 626 C CA . VAL A 1 81 ? -8.426 -3.199 10.666 1.00 97.25 81 VAL A CA 1
ATOM 627 C C . VAL A 1 81 ? -9.756 -3.644 11.284 1.00 97.25 81 VAL A C 1
ATOM 629 O O . VAL A 1 81 ? -10.336 -4.627 10.816 1.00 97.25 81 VAL A O 1
ATOM 632 N N . PRO A 1 82 ? -10.266 -2.988 12.341 1.00 97.56 82 PRO A N 1
ATOM 633 C CA . PRO A 1 82 ? -11.613 -3.270 12.835 1.00 97.56 82 PRO A CA 1
ATOM 634 C C . PRO A 1 82 ? -12.664 -2.969 11.754 1.00 97.56 82 PRO A C 1
ATOM 636 O O . PRO A 1 82 ? -12.489 -2.065 10.935 1.00 97.56 82 PRO A O 1
ATOM 639 N N . VAL A 1 83 ? -13.766 -3.724 11.746 1.00 97.88 83 VAL A N 1
ATOM 640 C CA . VAL A 1 83 ? -14.920 -3.432 10.871 1.00 97.88 83 VAL A CA 1
ATOM 641 C C . VAL A 1 83 ? -15.557 -2.099 11.264 1.00 97.88 83 VAL A C 1
ATOM 643 O O . VAL A 1 83 ? -15.872 -1.305 10.379 1.00 97.88 83 VAL A O 1
ATOM 646 N N . GLU A 1 84 ? -15.643 -1.852 12.574 1.00 97.31 84 GLU A N 1
ATOM 647 C CA . GLU A 1 84 ? -16.121 -0.628 13.220 1.00 97.31 84 GLU A CA 1
ATOM 648 C C . GLU A 1 84 ? -14.938 0.104 13.892 1.00 97.31 84 GLU A C 1
ATOM 650 O O . GLU A 1 84 ? -14.588 -0.190 15.041 1.00 97.31 84 GLU A O 1
ATOM 655 N N . PRO A 1 85 ? -14.248 1.020 13.188 1.00 94.75 85 PRO A N 1
ATOM 656 C CA . PRO A 1 85 ? -13.182 1.816 13.786 1.00 94.75 85 PRO A CA 1
ATOM 657 C C . PRO A 1 85 ? -13.746 2.824 14.796 1.00 94.75 85 PRO A C 1
ATOM 659 O O . PRO A 1 85 ? -14.777 3.452 14.565 1.00 94.75 85 PRO A O 1
ATOM 662 N N . LYS A 1 86 ? -13.030 3.022 15.90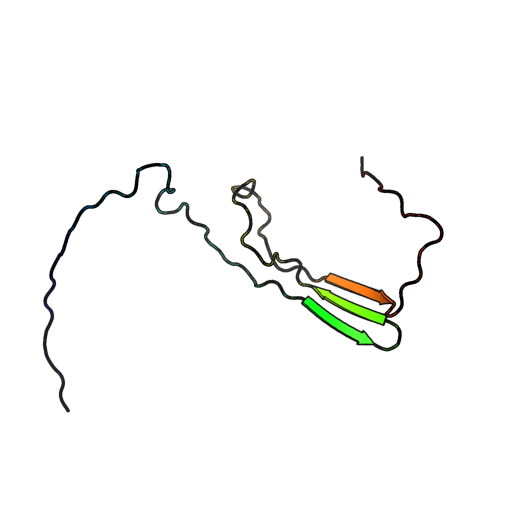7 1.00 95.12 86 LYS A N 1
ATOM 663 C CA . LYS A 1 86 ? -13.322 4.076 16.889 1.00 95.12 86 LYS A CA 1
ATOM 664 C C . LYS A 1 86 ? -12.351 5.234 16.697 1.00 95.12 86 LYS A C 1
ATOM 666 O O . LYS A 1 86 ? -11.158 5.007 16.502 1.00 95.12 86 LYS A O 1
ATOM 671 N N . VAL A 1 87 ? -12.860 6.463 16.771 1.00 93.75 87 VAL A N 1
ATOM 672 C CA . VAL A 1 87 ? -12.042 7.681 16.696 1.00 93.75 87 VAL A CA 1
ATOM 673 C C . VAL A 1 87 ? -11.029 7.680 17.844 1.00 93.75 87 VAL A C 1
ATOM 675 O O . VAL A 1 87 ? -11.391 7.463 19.002 1.00 93.75 87 VAL A O 1
ATOM 678 N N . ALA A 1 88 ? -9.753 7.893 17.523 1.00 92.25 88 ALA A N 1
ATOM 679 C CA . ALA A 1 88 ? -8.693 7.987 18.519 1.00 92.25 88 ALA A CA 1
ATOM 680 C C . ALA A 1 88 ? -8.817 9.293 19.319 1.00 92.25 88 ALA A C 1
ATOM 682 O O . ALA A 1 88 ? -9.168 10.336 18.773 1.00 92.25 88 ALA A O 1
ATOM 683 N N . ARG A 1 89 ? -8.501 9.247 20.620 1.00 95.62 89 ARG A N 1
ATOM 684 C CA . ARG A 1 89 ? -8.600 10.419 21.512 1.00 95.62 89 ARG A CA 1
ATOM 685 C C . ARG A 1 89 ? -7.608 11.531 21.150 1.00 95.62 89 ARG A C 1
ATOM 687 O O . ARG A 1 89 ? -7.902 12.699 21.368 1.00 95.62 89 ARG A O 1
ATOM 694 N N . ASN A 1 90 ? -6.461 11.137 20.600 1.00 94.38 90 ASN A N 1
ATOM 695 C CA . ASN A 1 90 ? -5.388 12.006 20.135 1.00 94.38 90 ASN A CA 1
ATOM 696 C C . ASN A 1 90 ? -5.083 11.650 18.674 1.00 94.38 90 ASN A C 1
ATOM 698 O O . ASN A 1 90 ? -5.092 10.468 18.320 1.00 94.38 90 ASN A O 1
ATOM 702 N N . SER A 1 91 ? -4.756 12.644 17.851 1.00 92.00 91 SER A N 1
ATOM 703 C CA . SER A 1 91 ? -4.210 12.414 16.510 1.00 92.00 91 SER A CA 1
ATOM 704 C C . SER A 1 91 ? -2.849 11.722 16.594 1.00 92.00 91 SER A C 1
ATOM 706 O O . SER A 1 91 ? -2.025 12.082 17.435 1.00 92.00 91 SER A O 1
ATOM 708 N N . THR A 1 92 ? -2.575 10.776 15.694 1.00 87.25 92 THR A N 1
ATOM 709 C CA . THR A 1 92 ? -1.217 10.244 15.506 1.00 87.25 92 THR A CA 1
ATOM 710 C C . THR A 1 92 ? -0.324 11.359 14.946 1.00 87.25 92 THR A C 1
ATOM 712 O O . THR A 1 92 ? -0.646 11.883 13.877 1.00 87.25 92 THR A O 1
ATOM 715 N N . PRO A 1 93 ? 0.777 11.750 15.616 1.00 88.88 93 PRO A N 1
ATOM 716 C CA . PRO A 1 93 ? 1.687 12.755 15.079 1.00 88.88 93 PRO A CA 1
ATOM 717 C C . PRO A 1 93 ? 2.339 12.272 13.781 1.00 88.88 93 PRO A C 1
ATOM 719 O O . PRO A 1 93 ? 2.734 11.110 13.681 1.00 88.88 93 PRO A O 1
ATOM 722 N N . CYS A 1 94 ? 2.512 13.173 12.813 1.00 85.56 94 CYS A N 1
ATOM 723 C CA . CYS A 1 94 ? 3.369 12.905 11.664 1.00 85.56 94 CYS A CA 1
ATOM 724 C C . CYS A 1 94 ? 4.828 12.872 12.145 1.00 85.56 94 CYS A C 1
ATOM 726 O O . CYS A 1 94 ? 5.413 13.911 12.445 1.00 85.56 94 CYS A O 1
ATOM 728 N N . GLN A 1 95 ? 5.391 11.672 12.273 1.00 78.62 95 GLN A N 1
ATOM 729 C CA . GLN A 1 95 ? 6.813 11.477 12.541 1.00 78.62 95 GLN A CA 1
ATOM 730 C C . GLN A 1 95 ? 7.566 11.655 11.218 1.00 78.62 95 GLN A C 1
ATOM 732 O O . GLN A 1 95 ? 7.383 10.863 10.294 1.00 78.62 95 GLN A O 1
ATOM 737 N N . HIS A 1 96 ? 8.410 12.681 11.119 1.00 61.94 96 HIS A N 1
ATOM 738 C CA . HIS A 1 96 ? 9.423 12.734 10.070 1.00 61.94 96 HIS A CA 1
ATOM 739 C C . HIS A 1 96 ? 10.605 11.873 10.520 1.00 61.94 96 HIS A C 1
ATOM 741 O O . HIS A 1 96 ? 11.214 12.164 11.549 1.00 61.94 96 HIS A O 1
ATOM 747 N N . SER A 1 97 ? 10.914 10.810 9.776 1.00 55.31 97 SER A N 1
ATOM 748 C CA . SER A 1 97 ? 12.207 10.137 9.910 1.00 55.31 97 SER A CA 1
ATOM 749 C C . SER A 1 97 ? 13.289 11.095 9.423 1.00 55.31 97 SER A C 1
ATOM 751 O O . SER A 1 97 ? 13.343 11.388 8.229 1.00 55.31 97 SER A O 1
ATOM 753 N N . ILE A 1 98 ? 14.076 11.599 10.373 1.00 48.84 98 ILE A N 1
ATOM 754 C CA . ILE A 1 98 ? 15.284 12.407 10.153 1.00 48.84 98 ILE A CA 1
ATOM 755 C C . ILE A 1 98 ? 16.452 11.506 9.743 1.00 48.84 98 ILE A C 1
ATOM 757 O O . ILE A 1 98 ? 16.513 10.379 10.288 1.00 48.84 98 ILE A O 1
#

Foldseek 3Di:
DDDDDDDDDDDDDDDDDDDPDDDDDVVPDDPDPDDAWDWDWDDDPQKIKIWTFPGDNDDDDVPPPVPPPDDDGTDTDIDIDTPDDDDDPDDDDDDDDD

Secondary structure (DSSP, 8-state):
----------------PPP-S-PPPTT-S-----PPP-EEEEEETTEEEEEE----SSPPPSTTTTT-SS------EEEEEESSPPPPSSPPP-----

Mean predicted aligned error: 15.47 Å

Solvent-accessible surface area (backbone atoms only — not comparable to full-atom values): 7207 Å² total; per-residue (Å²): 140,80,84,87,87,85,88,83,89,78,90,81,84,80,92,76,88,74,81,94,75,79,80,72,59,96,88,64,67,86,84,78,79,74,71,74,51,49,78,48,77,46,76,60,84,71,30,33,37,40,37,34,27,82,43,62,92,61,84,80,70,76,75,91,45,87,87,51,91,70,76,89,66,77,42,94,44,80,46,82,43,58,68,77,76,75,87,70,96,63,83,84,76,88,78,78,89,126

Sequence (98 aa):
MNCQQLILSAMGVISGAVPLFGYPPPGFGPTDTTATNQVKLVIKGNYRYIYANGIPDHLAGQFPNRNNPNAIRPQHYEYRVPVEPKVARNSTPCQHSI

pLDDT: mean 75.12, std 21.88, range [37.81, 98.44]